Protein AF-A0A7R9YTC7-F1 (afdb_monomer)

Nearest PDB structures (foldseek):
  8sqa-assembly1_A  TM=7.758E-01  e=6.341E-01  Escherichia coli
  9cnx-assembly1_A  TM=7.030E-01  e=4.049E-01  Escherichia coli
  8us2-assembly1_A  TM=6.987E-01  e=5.995E-01  Pseudomonas aeruginosa PAO1
  8us1-assembly1_A  TM=7.067E-01  e=8.878E-01  Pseudomonas aeruginosa PAO1
  4n74-assembly1_A  TM=6.784E-01  e=2.303E+00  Escherichia coli BW2952

Mean predicted aligned error: 13.01 Å

Sequence (110 aa):
STETRPKIDVTINLVERKSGGLGAGGGLAHGGGLGFVGSATYTEKNLFGLNQRLSAQVELGQVDKMFQVIHSDPWLFRDKHRPSRTISLMNNRSSGSLILGPTSEPEPSG

Structure (mmCIF, N/CA/C/O backbone):
data_AF-A0A7R9YTC7-F1
#
_entry.id   AF-A0A7R9YTC7-F1
#
loop_
_atom_site.group_PDB
_atom_site.id
_atom_site.type_symbol
_atom_site.label_atom_id
_atom_site.label_alt_id
_atom_site.label_comp_id
_atom_site.label_asym_id
_atom_site.label_entity_id
_atom_site.label_seq_id
_atom_site.pdbx_PDB_ins_code
_atom_site.Cartn_x
_atom_site.Cartn_y
_atom_site.Cartn_z
_atom_site.occupancy
_atom_site.B_iso_or_equiv
_atom_site.auth_seq_id
_atom_site.auth_comp_id
_atom_site.auth_asym_id
_atom_site.auth_atom_id
_atom_site.pdbx_PDB_model_num
ATOM 1 N N . SER A 1 1 ? -26.002 0.831 54.136 1.00 46.66 1 SER A N 1
ATOM 2 C CA . SER A 1 1 ? -25.904 1.907 53.138 1.00 46.66 1 SER A CA 1
ATOM 3 C C . SER A 1 1 ? -25.463 1.270 51.838 1.00 46.66 1 SER A C 1
ATOM 5 O O . SER A 1 1 ? -24.377 0.707 51.799 1.00 46.66 1 SER A O 1
ATOM 7 N N . THR A 1 2 ? -26.349 1.188 50.851 1.00 58.31 2 THR A N 1
ATOM 8 C CA . THR A 1 2 ? -26.100 0.506 49.575 1.00 58.31 2 THR A CA 1
ATOM 9 C C . THR A 1 2 ? -25.288 1.454 48.699 1.00 58.31 2 THR A C 1
ATOM 11 O O . THR A 1 2 ? -25.796 2.484 48.270 1.00 58.31 2 THR A O 1
ATOM 14 N N . GLU A 1 3 ? -24.002 1.169 48.513 1.00 58.75 3 GLU A N 1
ATOM 15 C CA . GLU A 1 3 ? -23.098 2.014 47.733 1.00 58.75 3 GLU A CA 1
ATOM 16 C C . GLU A 1 3 ? -23.412 1.851 46.238 1.00 58.75 3 GLU A C 1
ATOM 18 O O . GLU A 1 3 ? -22.946 0.929 45.566 1.00 58.75 3 GLU A O 1
ATOM 23 N N . THR A 1 4 ? -24.282 2.717 45.720 1.00 66.25 4 THR A N 1
ATOM 24 C CA . THR A 1 4 ? -24.605 2.778 44.294 1.00 66.25 4 THR A CA 1
ATOM 25 C C . THR A 1 4 ? -23.382 3.304 43.552 1.00 66.25 4 THR A C 1
ATOM 27 O O . THR A 1 4 ? -23.101 4.501 43.563 1.00 66.25 4 THR A O 1
ATOM 30 N N . ARG A 1 5 ? -22.623 2.399 42.926 1.00 75.06 5 ARG A N 1
ATOM 31 C CA . ARG A 1 5 ? -21.460 2.769 42.111 1.00 75.06 5 ARG A CA 1
ATOM 32 C C . ARG A 1 5 ? -21.899 3.722 40.991 1.00 75.06 5 ARG A C 1
ATOM 34 O O . ARG A 1 5 ? -22.879 3.414 40.306 1.00 75.06 5 ARG A O 1
ATOM 41 N N . PRO A 1 6 ? -21.195 4.843 40.766 1.00 78.75 6 PRO A N 1
ATOM 42 C CA . PRO A 1 6 ? -21.528 5.744 39.676 1.00 78.75 6 PRO A CA 1
ATOM 43 C C . PRO A 1 6 ? -21.312 5.026 38.341 1.00 78.75 6 PRO A C 1
ATOM 45 O O . PRO A 1 6 ? -20.232 4.499 38.067 1.00 78.75 6 PRO A O 1
ATOM 48 N N . LYS A 1 7 ? -22.358 4.986 37.514 1.00 81.50 7 LYS A N 1
ATOM 49 C CA . LYS A 1 7 ? -22.273 4.506 36.137 1.00 81.50 7 LYS A CA 1
ATOM 50 C C . LYS A 1 7 ? -21.822 5.673 35.264 1.00 81.50 7 LYS A C 1
ATOM 52 O O . LYS A 1 7 ? -22.452 6.727 35.276 1.00 81.50 7 LYS A O 1
ATOM 57 N N . ILE A 1 8 ? -20.720 5.486 34.551 1.00 85.31 8 ILE A N 1
ATOM 58 C CA . ILE A 1 8 ? -20.130 6.499 33.677 1.00 85.31 8 ILE A CA 1
ATOM 59 C C . ILE A 1 8 ? -20.099 5.912 32.273 1.00 85.31 8 ILE A C 1
ATOM 61 O O . ILE A 1 8 ? -19.463 4.882 32.052 1.00 85.31 8 ILE A O 1
ATOM 65 N N . ASP A 1 9 ? -20.774 6.576 31.340 1.00 85.94 9 ASP A N 1
ATOM 66 C CA . ASP A 1 9 ? -20.725 6.233 29.924 1.00 85.94 9 ASP A CA 1
ATOM 67 C C . ASP A 1 9 ? -19.685 7.129 29.235 1.00 85.94 9 ASP A C 1
ATOM 69 O O . ASP A 1 9 ? -19.749 8.357 29.305 1.00 85.94 9 ASP A O 1
ATOM 73 N N . VAL A 1 10 ? -18.703 6.509 28.577 1.00 86.50 10 VAL A N 1
ATOM 74 C CA . VAL A 1 10 ? -17.657 7.208 27.818 1.00 86.50 10 VAL A CA 1
ATOM 75 C C . VAL A 1 10 ? -17.917 6.988 26.335 1.00 86.50 10 VAL A C 1
ATOM 77 O O . VAL A 1 10 ? -17.829 5.866 25.843 1.00 86.50 10 VAL A O 1
ATOM 80 N N . THR A 1 11 ? -18.225 8.067 25.618 1.00 89.75 11 THR A N 1
ATOM 81 C CA . THR A 1 11 ? -18.397 8.045 24.159 1.00 89.75 11 THR A CA 1
ATOM 82 C C . THR A 1 11 ? -17.198 8.711 23.499 1.00 89.75 11 THR A C 1
ATOM 84 O O . THR A 1 11 ? -16.872 9.852 23.822 1.00 89.75 11 THR A O 1
ATOM 87 N N . ILE A 1 12 ? -16.547 8.011 22.567 1.00 87.19 12 ILE A N 1
ATOM 88 C CA . ILE A 1 12 ? -15.430 8.542 21.780 1.00 87.19 12 ILE A CA 1
ATOM 89 C C . ILE A 1 12 ? -15.865 8.600 20.319 1.00 87.19 12 ILE A C 1
ATOM 91 O O . ILE A 1 12 ? -16.126 7.569 19.705 1.00 87.19 12 ILE A O 1
ATOM 95 N N . ASN A 1 13 ? -15.915 9.806 19.758 1.00 86.62 13 ASN A N 1
ATOM 96 C CA . ASN A 1 13 ? -16.178 10.007 18.337 1.00 86.62 13 ASN A CA 1
ATOM 97 C C . ASN A 1 13 ? -14.847 10.050 17.585 1.00 86.62 13 ASN A C 1
ATOM 99 O O . ASN A 1 13 ? -14.029 10.942 17.811 1.00 86.62 13 ASN A O 1
ATOM 103 N N . LEU A 1 14 ? -14.628 9.078 16.704 1.00 83.38 14 LEU A N 1
ATOM 104 C CA . LEU A 1 14 ? -13.428 8.972 15.880 1.00 83.38 14 LEU A CA 1
ATOM 105 C C . LEU A 1 14 ? -13.786 9.283 14.428 1.00 83.38 14 LEU A C 1
ATOM 107 O O . LEU A 1 14 ? -14.740 8.731 13.886 1.00 83.38 14 LEU A O 1
ATOM 111 N N . VAL A 1 15 ? -12.997 10.150 13.796 1.00 81.44 15 VAL A N 1
ATOM 112 C CA . VAL A 1 15 ? -13.034 10.361 12.347 1.00 81.44 15 VAL A CA 1
ATOM 113 C C . VAL A 1 15 ? -11.786 9.718 11.767 1.00 81.44 15 VAL A C 1
ATOM 115 O O . VAL A 1 15 ? -10.667 10.142 12.061 1.00 81.44 15 VAL A O 1
ATOM 118 N N . GLU A 1 16 ? -11.963 8.680 10.957 1.00 76.81 16 GLU A N 1
ATOM 119 C CA . GLU A 1 16 ? -10.839 7.996 10.328 1.00 76.81 16 GLU A CA 1
ATOM 120 C C . GLU A 1 16 ? -10.266 8.831 9.176 1.00 76.81 16 GLU A C 1
ATOM 122 O O . GLU A 1 16 ? -10.985 9.390 8.344 1.00 76.81 16 GLU A O 1
ATOM 127 N N . ARG A 1 17 ? -8.935 8.917 9.111 1.00 78.62 17 ARG A N 1
ATOM 128 C CA . ARG A 1 17 ? -8.242 9.497 7.956 1.00 78.62 17 ARG A CA 1
ATOM 129 C C . ARG A 1 17 ? -8.290 8.497 6.799 1.00 78.62 17 ARG A C 1
ATOM 131 O O . ARG A 1 17 ? -8.210 7.294 7.029 1.00 78.62 17 ARG A O 1
ATOM 138 N N . LYS A 1 18 ? -8.301 9.000 5.555 1.00 78.81 18 LYS A N 1
ATOM 139 C CA . LYS A 1 18 ? -8.043 8.180 4.358 1.00 78.81 18 LYS A CA 1
ATOM 140 C C . LYS A 1 18 ? -6.818 7.288 4.589 1.00 78.81 18 LYS A C 1
ATOM 142 O O . LYS A 1 18 ? -5.710 7.782 4.809 1.00 78.81 18 LYS A O 1
ATOM 147 N N . SER A 1 19 ? -7.048 5.985 4.573 1.00 81.50 19 SER A N 1
ATOM 148 C CA . SER A 1 19 ? -6.052 4.953 4.844 1.00 81.50 19 SER A CA 1
ATOM 149 C C . SER A 1 19 ? -5.184 4.634 3.627 1.00 81.50 19 SER A C 1
ATOM 151 O O . SER A 1 19 ? -4.057 4.163 3.796 1.00 81.50 19 SER A O 1
ATOM 153 N N . GLY A 1 20 ? -5.686 4.952 2.432 1.00 85.06 20 GLY A N 1
ATOM 154 C CA . GLY A 1 20 ? -5.026 4.769 1.146 1.00 85.06 20 GLY A CA 1
ATOM 155 C C . GLY A 1 20 ? -4.364 6.029 0.596 1.00 85.06 20 GLY A C 1
ATOM 156 O O . GLY A 1 20 ? -4.870 7.142 0.758 1.00 85.06 20 GLY A O 1
ATOM 157 N N . GLY A 1 21 ? -3.243 5.844 -0.097 1.00 89.75 21 GLY A N 1
ATOM 158 C CA . GLY A 1 21 ? -2.514 6.888 -0.806 1.00 89.75 21 GLY A CA 1
ATOM 159 C C . GLY A 1 21 ? -1.870 6.365 -2.086 1.00 89.75 21 GLY A C 1
ATOM 160 O O . GLY A 1 21 ? -1.291 5.279 -2.102 1.00 89.75 21 GLY A O 1
ATOM 161 N N . LEU A 1 22 ? -1.969 7.165 -3.146 1.00 91.88 22 LEU A N 1
ATOM 162 C CA . LEU A 1 22 ? -1.247 6.976 -4.400 1.00 91.88 22 LEU A CA 1
ATOM 163 C C . LEU A 1 22 ? -0.125 8.010 -4.481 1.00 91.88 22 LEU A C 1
ATOM 165 O O . LEU A 1 22 ? -0.333 9.184 -4.177 1.00 91.88 22 LEU A O 1
ATOM 169 N N . GLY A 1 23 ? 1.051 7.561 -4.892 1.00 91.94 23 GLY A N 1
ATOM 170 C CA . GLY A 1 23 ? 2.210 8.384 -5.183 1.00 91.94 23 GLY A CA 1
ATOM 171 C C . GLY A 1 23 ? 2.749 8.045 -6.564 1.00 91.94 23 GLY A C 1
ATOM 172 O O . GLY A 1 23 ? 2.675 6.905 -7.015 1.00 91.94 23 GLY A O 1
ATOM 173 N N . ALA A 1 24 ? 3.307 9.036 -7.238 1.00 93.44 24 ALA A N 1
ATOM 174 C CA . ALA A 1 24 ? 4.069 8.834 -8.456 1.00 93.44 24 ALA A CA 1
ATOM 175 C C . ALA A 1 24 ? 5.292 9.749 -8.421 1.00 93.44 24 ALA A C 1
ATOM 177 O O . ALA A 1 24 ? 5.241 10.834 -7.840 1.00 93.44 24 ALA A O 1
ATOM 178 N N . GLY A 1 25 ? 6.386 9.294 -9.014 1.00 90.06 25 GLY A N 1
ATOM 179 C CA . GLY A 1 25 ? 7.639 10.022 -9.115 1.00 90.06 25 GLY A CA 1
ATOM 180 C C . GLY A 1 25 ? 8.273 9.792 -10.476 1.00 90.06 25 GLY A C 1
ATOM 181 O O . GLY A 1 25 ? 7.951 8.839 -11.179 1.00 90.06 25 GLY A O 1
ATOM 182 N N . GLY A 1 26 ? 9.172 10.679 -10.870 1.00 90.31 26 GLY A N 1
ATOM 183 C CA . GLY A 1 26 ? 9.937 10.511 -12.094 1.00 90.31 26 GLY A CA 1
ATOM 184 C C . GLY A 1 26 ? 11.212 11.333 -12.052 1.00 90.31 26 GLY A C 1
ATOM 185 O O . GLY A 1 26 ? 11.271 12.355 -11.368 1.00 90.31 26 GLY A O 1
ATOM 186 N N . GLY A 1 27 ? 12.235 10.872 -12.758 1.00 86.50 27 GLY A N 1
ATOM 187 C CA . GLY A 1 27 ? 13.549 11.497 -12.778 1.00 86.50 27 GLY A CA 1
ATOM 188 C C . GLY A 1 27 ? 14.404 11.033 -13.949 1.00 86.50 27 GLY A C 1
ATOM 189 O O . GLY A 1 27 ? 13.986 10.221 -14.774 1.00 86.50 27 GLY A O 1
ATOM 190 N N . LEU A 1 28 ? 15.614 11.577 -14.011 1.00 81.62 28 LEU A N 1
ATOM 191 C CA . LEU A 1 28 ? 16.644 11.175 -14.961 1.00 81.62 28 LEU A CA 1
ATOM 192 C C . LEU A 1 28 ? 17.610 10.215 -14.262 1.00 81.62 28 LEU A C 1
ATOM 194 O O . LEU A 1 28 ? 17.995 10.451 -13.117 1.00 81.62 28 LEU A O 1
ATOM 198 N N . ALA A 1 29 ? 18.011 9.154 -14.951 1.00 75.00 29 ALA A N 1
ATOM 199 C CA . ALA A 1 29 ? 18.991 8.184 -14.487 1.00 75.00 29 ALA A CA 1
ATOM 200 C C . ALA A 1 29 ? 20.166 8.094 -15.467 1.00 75.00 29 ALA A C 1
ATOM 202 O O . ALA A 1 29 ? 19.992 8.190 -16.681 1.00 75.00 29 ALA A O 1
ATOM 203 N N . HIS A 1 30 ? 21.365 7.885 -14.922 1.00 64.50 30 HIS A N 1
ATOM 204 C CA . HIS A 1 30 ? 22.603 7.670 -15.672 1.00 64.50 30 HIS A CA 1
ATOM 205 C C . HIS A 1 30 ? 23.150 6.271 -15.366 1.00 64.50 30 HIS A C 1
ATOM 207 O O . HIS A 1 30 ? 24.027 6.101 -14.525 1.00 64.50 30 HIS A O 1
ATOM 213 N N . GLY A 1 31 ? 22.608 5.257 -16.041 1.00 57.62 31 GLY A N 1
ATOM 214 C CA . GLY A 1 31 ? 23.074 3.870 -15.973 1.00 57.62 31 GLY A CA 1
ATOM 215 C C . GLY A 1 31 ? 23.330 3.345 -17.381 1.00 57.62 31 GLY A C 1
ATOM 216 O O . GLY A 1 31 ? 22.457 2.720 -17.969 1.00 57.62 31 GLY A O 1
ATOM 217 N N . GLY A 1 32 ? 24.487 3.674 -17.964 1.00 58.31 32 GLY A N 1
ATOM 218 C CA . GLY A 1 32 ? 24.844 3.301 -19.345 1.00 58.31 32 GLY A CA 1
ATOM 219 C C . GLY A 1 32 ? 24.363 4.260 -20.452 1.00 58.31 32 GLY A C 1
ATOM 220 O O . GLY A 1 32 ? 24.650 4.022 -21.619 1.00 58.31 32 GLY A O 1
ATOM 221 N N . GLY A 1 33 ? 23.674 5.352 -20.100 1.00 62.62 33 GLY A N 1
ATOM 222 C CA . GLY A 1 33 ? 23.211 6.428 -20.992 1.00 62.62 33 GLY A CA 1
ATOM 223 C C . GLY A 1 33 ? 22.284 7.408 -20.254 1.00 62.62 33 GLY A C 1
ATOM 224 O O . GLY A 1 33 ? 21.932 7.150 -19.102 1.00 62.62 33 GLY A O 1
ATOM 225 N N . LEU A 1 34 ? 21.893 8.522 -20.894 1.00 70.94 34 LEU A N 1
ATOM 226 C CA . LEU A 1 34 ? 20.809 9.402 -20.420 1.00 70.94 34 LEU A CA 1
ATOM 227 C C . LEU A 1 34 ? 19.484 8.642 -20.519 1.00 70.94 34 LEU A C 1
ATOM 229 O O . LEU A 1 34 ? 19.035 8.352 -21.627 1.00 70.94 34 LEU A O 1
ATOM 233 N N . GLY A 1 35 ? 18.8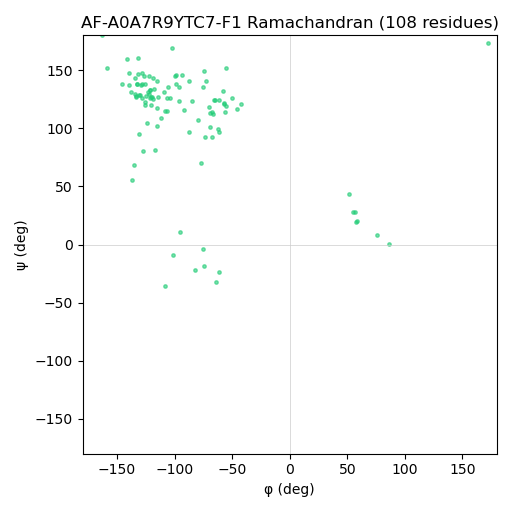69 8.321 -19.383 1.00 72.94 35 GLY A N 1
ATOM 234 C CA . GLY A 1 35 ? 17.583 7.635 -19.350 1.00 72.94 35 GLY A CA 1
ATOM 235 C C . GLY A 1 35 ? 16.579 8.284 -18.412 1.00 72.94 35 GLY A C 1
ATOM 236 O O . GLY A 1 35 ? 16.935 9.047 -17.518 1.00 72.94 35 GLY A O 1
ATOM 237 N N . PHE A 1 36 ? 15.305 7.972 -18.621 1.00 82.50 36 PHE A N 1
ATOM 238 C CA . PHE A 1 36 ? 14.218 8.377 -17.733 1.00 82.50 36 PHE A CA 1
ATOM 239 C C . PHE A 1 36 ? 13.840 7.219 -16.806 1.00 82.50 36 PHE A C 1
ATOM 241 O O . PHE A 1 36 ? 13.861 6.054 -17.211 1.00 82.50 36 PHE A O 1
ATOM 248 N N . VAL A 1 37 ? 13.474 7.555 -15.573 1.00 87.44 37 VAL A N 1
ATOM 249 C CA . VAL A 1 37 ? 12.878 6.651 -14.589 1.00 87.44 37 VAL A CA 1
ATOM 250 C C . VAL A 1 37 ? 11.529 7.218 -14.185 1.00 87.44 37 VAL A C 1
ATOM 252 O O . VAL A 1 37 ? 11.412 8.402 -13.882 1.00 87.44 37 VAL A O 1
ATOM 255 N N . GLY A 1 38 ? 10.512 6.368 -14.173 1.00 91.00 38 GLY A N 1
ATOM 256 C CA . GLY A 1 38 ? 9.212 6.642 -13.582 1.00 91.00 38 GLY A CA 1
ATOM 257 C C . GLY A 1 38 ? 8.933 5.651 -12.462 1.00 91.00 38 GLY A C 1
ATOM 258 O O . GLY A 1 38 ? 9.273 4.477 -12.566 1.00 91.00 38 GLY A O 1
ATOM 259 N N . SER A 1 39 ? 8.287 6.102 -11.398 1.00 92.31 39 SER A N 1
ATOM 260 C CA . SER A 1 39 ? 7.839 5.254 -10.304 1.00 92.31 39 SER A CA 1
ATOM 261 C C . SER A 1 39 ? 6.391 5.553 -9.949 1.00 92.31 39 SER A C 1
ATOM 263 O O . SER A 1 39 ? 5.915 6.684 -10.039 1.00 92.31 39 SER A O 1
ATOM 265 N N . ALA A 1 40 ? 5.674 4.517 -9.538 1.00 93.50 40 ALA A N 1
ATOM 266 C CA . ALA A 1 40 ? 4.347 4.634 -8.966 1.00 93.50 40 ALA A CA 1
ATOM 267 C C . ALA A 1 40 ? 4.278 3.784 -7.701 1.00 93.50 40 ALA A C 1
ATOM 269 O O . ALA A 1 40 ? 4.794 2.668 -7.640 1.00 93.50 40 ALA A O 1
ATOM 270 N N . THR A 1 41 ? 3.651 4.334 -6.672 1.00 94.00 41 THR A N 1
ATOM 271 C CA . THR A 1 41 ? 3.462 3.697 -5.376 1.00 94.00 41 THR A CA 1
ATOM 272 C C . THR A 1 41 ? 2.001 3.769 -4.978 1.00 94.00 41 THR A C 1
ATOM 274 O O . THR A 1 41 ? 1.336 4.792 -5.112 1.00 94.00 41 THR A O 1
ATOM 277 N N . TYR A 1 42 ? 1.497 2.668 -4.451 1.00 93.31 42 TYR A N 1
ATOM 278 C CA . TYR A 1 42 ? 0.214 2.605 -3.782 1.00 93.31 42 TYR A CA 1
ATOM 279 C C . TYR A 1 42 ? 0.434 2.073 -2.374 1.00 93.31 42 TYR A C 1
ATOM 281 O O . TYR A 1 42 ? 1.137 1.085 -2.174 1.00 93.31 42 TYR A O 1
ATOM 289 N N . THR A 1 43 ? -0.133 2.738 -1.375 1.00 93.19 43 THR A N 1
ATOM 290 C CA . THR A 1 43 ? -0.057 2.306 0.020 1.00 93.19 43 THR A CA 1
ATOM 291 C C . THR A 1 43 ? -1.425 2.397 0.664 1.00 93.19 43 THR A C 1
ATOM 293 O O . THR A 1 43 ? -2.044 3.452 0.655 1.00 93.19 43 THR A O 1
ATOM 296 N N . GLU A 1 44 ? -1.841 1.317 1.305 1.00 90.62 44 GLU A N 1
ATOM 297 C CA . GLU A 1 44 ? -3.046 1.204 2.113 1.00 90.62 44 GLU A CA 1
ATOM 298 C C . GLU A 1 44 ? -2.633 0.854 3.547 1.00 90.62 44 GLU A C 1
ATOM 300 O O . GLU A 1 44 ? -1.891 -0.101 3.760 1.00 90.62 44 GLU A O 1
ATOM 305 N N . LYS A 1 45 ? -3.053 1.639 4.542 1.00 87.19 45 LYS A N 1
ATOM 306 C CA . LYS A 1 45 ? -2.688 1.449 5.962 1.00 87.19 45 LYS A CA 1
ATOM 307 C C . LYS A 1 45 ? -3.785 0.787 6.798 1.00 87.19 45 LYS A C 1
ATOM 309 O O . LYS A 1 45 ? -3.534 0.459 7.950 1.00 87.19 45 LYS A O 1
ATOM 314 N N . ASN A 1 46 ? -4.981 0.628 6.238 1.00 84.75 46 ASN A N 1
ATOM 315 C CA . ASN A 1 46 ? -6.114 -0.009 6.900 1.00 84.75 46 ASN A CA 1
ATOM 316 C C . ASN A 1 46 ? -6.836 -0.949 5.930 1.00 84.75 46 ASN A C 1
ATOM 318 O O . ASN A 1 46 ? -8.030 -0.807 5.668 1.00 84.75 46 ASN A O 1
ATOM 322 N N . LEU A 1 47 ? -6.090 -1.890 5.349 1.00 80.56 47 LEU A N 1
ATOM 323 C CA . LEU A 1 47 ? -6.643 -2.835 4.389 1.00 80.56 47 LEU A CA 1
ATOM 324 C C . LEU A 1 47 ? -7.808 -3.599 5.048 1.00 80.56 47 LEU A C 1
ATOM 326 O O . LEU A 1 47 ? -7.640 -4.216 6.101 1.00 80.56 47 LEU A O 1
ATOM 330 N N . PHE A 1 48 ? -8.998 -3.488 4.454 1.00 79.62 48 PHE A N 1
ATOM 331 C CA . PHE A 1 48 ? -10.259 -4.064 4.947 1.00 79.62 48 PHE A CA 1
ATOM 332 C C . PHE A 1 48 ? -10.697 -3.637 6.363 1.00 79.62 48 PHE A C 1
ATOM 334 O O . PHE A 1 48 ? -11.497 -4.335 6.983 1.00 79.62 48 PHE A O 1
ATOM 341 N N . GLY A 1 49 ? -10.192 -2.524 6.905 1.00 78.88 49 GLY A N 1
ATOM 342 C CA . GLY A 1 49 ? -10.514 -2.121 8.283 1.00 78.88 49 G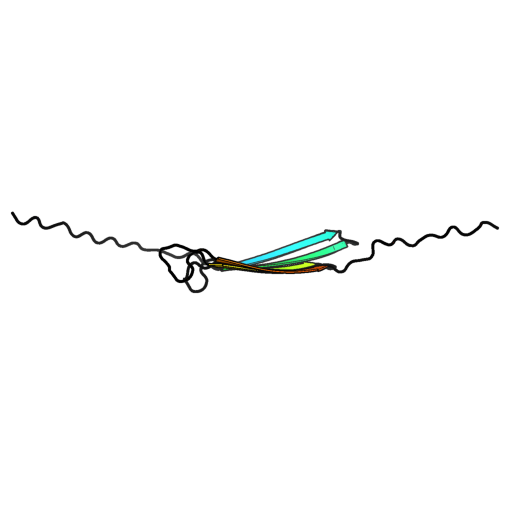LY A CA 1
ATOM 343 C C . GLY A 1 49 ? -9.776 -2.931 9.359 1.00 78.88 49 GLY A C 1
ATOM 344 O O . GLY A 1 49 ? -10.086 -2.817 10.542 1.00 78.88 49 GLY A O 1
ATOM 345 N N . LEU A 1 50 ? -8.814 -3.774 8.961 1.00 80.69 50 LEU A N 1
ATOM 346 C CA . LEU A 1 50 ? -8.106 -4.701 9.849 1.00 80.69 50 LEU A CA 1
ATOM 347 C C . LEU A 1 50 ? -6.771 -4.150 10.369 1.00 80.69 50 LEU A C 1
ATOM 349 O O . LEU A 1 50 ? -5.984 -4.903 10.939 1.00 80.69 50 LEU A O 1
ATOM 353 N N . ASN A 1 51 ? -6.486 -2.858 10.167 1.00 82.56 51 ASN A N 1
ATOM 354 C CA . ASN A 1 51 ? -5.194 -2.236 10.484 1.00 82.56 51 ASN A CA 1
ATOM 355 C C . ASN A 1 51 ? -4.004 -2.958 9.813 1.00 82.56 51 ASN A C 1
ATOM 357 O O . ASN A 1 51 ? -2.884 -2.979 10.321 1.00 82.56 51 ASN A O 1
ATOM 361 N N . GLN A 1 52 ? -4.264 -3.592 8.669 1.00 85.31 52 GLN A N 1
ATOM 362 C CA . GLN A 1 52 ? -3.249 -4.225 7.841 1.00 85.31 52 GLN A CA 1
ATOM 363 C C . GLN A 1 52 ? -2.674 -3.198 6.868 1.00 85.31 52 GLN A C 1
ATOM 365 O O . GLN A 1 52 ? -3.402 -2.380 6.296 1.00 85.31 52 GLN A O 1
ATOM 370 N N . ARG A 1 53 ? -1.362 -3.266 6.644 1.00 90.06 53 ARG A N 1
ATOM 371 C CA . ARG A 1 53 ? -0.665 -2.398 5.700 1.00 90.06 53 ARG A CA 1
ATOM 372 C C . ARG A 1 53 ? -0.341 -3.156 4.420 1.00 90.06 53 ARG A C 1
ATOM 374 O O . ARG A 1 53 ? 0.333 -4.178 4.459 1.00 90.06 53 ARG A O 1
ATOM 381 N N . LEU A 1 54 ? -0.753 -2.617 3.282 1.00 91.19 54 LEU A N 1
ATOM 382 C CA . LEU A 1 54 ? -0.366 -3.079 1.954 1.00 91.19 54 LEU A CA 1
ATOM 383 C C . LEU A 1 54 ? 0.377 -1.956 1.236 1.00 91.19 54 LEU A C 1
ATOM 385 O O . LEU A 1 54 ? 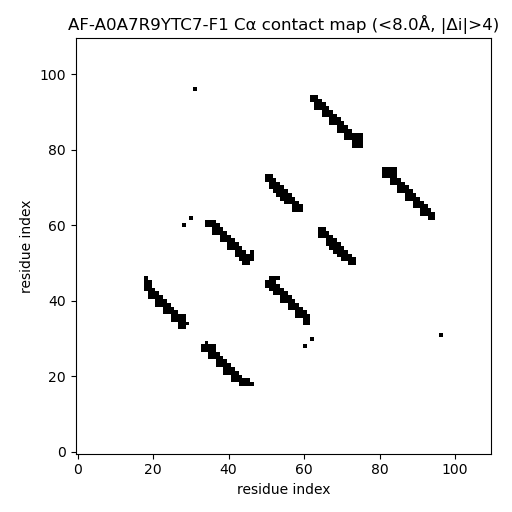-0.060 -0.812 1.245 1.00 91.19 54 LEU A O 1
ATOM 389 N N . SER A 1 55 ? 1.503 -2.273 0.616 1.00 93.19 55 SER A N 1
ATOM 390 C CA . SER A 1 55 ? 2.273 -1.347 -0.203 1.00 93.19 55 SER A CA 1
ATOM 391 C C . SER A 1 55 ? 2.642 -2.038 -1.503 1.00 93.19 55 SER A C 1
ATOM 393 O O . SER A 1 55 ? 3.219 -3.118 -1.474 1.00 93.19 55 SER A O 1
ATOM 395 N N . ALA A 1 56 ? 2.334 -1.417 -2.631 1.00 93.44 56 ALA A N 1
ATOM 396 C CA . ALA A 1 56 ? 2.759 -1.852 -3.950 1.00 93.44 56 ALA A CA 1
ATOM 397 C C . ALA A 1 56 ? 3.563 -0.727 -4.597 1.00 93.44 56 ALA A C 1
ATOM 399 O O . ALA A 1 56 ? 3.157 0.433 -4.562 1.00 93.44 56 ALA A O 1
ATOM 400 N N . GLN A 1 57 ? 4.706 -1.062 -5.172 1.00 92.94 57 GLN A N 1
ATOM 401 C CA . GLN A 1 57 ? 5.580 -0.131 -5.862 1.00 92.94 57 GLN A CA 1
ATOM 402 C C . GLN A 1 57 ? 5.993 -0.731 -7.196 1.00 92.94 57 GLN A C 1
ATOM 404 O O . GLN A 1 57 ? 6.318 -1.915 -7.289 1.00 92.94 57 GLN A O 1
ATOM 409 N N . VAL A 1 58 ? 5.996 0.106 -8.220 1.00 91.31 58 VAL A N 1
ATOM 410 C CA . VAL A 1 58 ? 6.579 -0.203 -9.516 1.00 91.31 58 VAL A CA 1
ATOM 411 C C . VAL A 1 58 ? 7.526 0.922 -9.894 1.00 91.31 58 VAL A C 1
ATOM 413 O O . VAL A 1 58 ? 7.225 2.098 -9.688 1.00 91.31 58 VAL A O 1
ATOM 416 N N . GLU A 1 59 ? 8.673 0.551 -10.437 1.00 90.38 59 GLU A N 1
ATOM 417 C CA . GLU A 1 59 ? 9.658 1.465 -10.988 1.00 90.38 59 GLU A CA 1
ATOM 418 C C . GLU A 1 59 ? 10.036 0.986 -12.387 1.00 90.38 59 GLU A C 1
ATOM 420 O O . GLU A 1 59 ? 10.324 -0.191 -12.618 1.00 90.38 59 GLU A O 1
ATOM 425 N N . LEU A 1 60 ? 9.970 1.903 -13.340 1.00 88.12 60 LEU A N 1
ATOM 426 C CA . LEU A 1 60 ? 10.225 1.676 -14.749 1.00 88.12 60 LEU A CA 1
ATOM 427 C C . LEU A 1 60 ? 11.322 2.643 -15.183 1.00 88.12 60 LEU A C 1
ATOM 429 O O . LEU A 1 60 ? 11.077 3.836 -15.353 1.00 88.12 60 LEU A O 1
ATOM 433 N N . GLY A 1 61 ? 12.525 2.118 -15.361 1.00 83.31 61 GLY A N 1
ATOM 434 C CA . GLY A 1 61 ? 13.638 2.777 -16.023 1.00 83.31 61 GLY A CA 1
ATOM 435 C C . GLY A 1 61 ? 13.832 2.261 -17.448 1.00 83.31 61 GLY A C 1
ATOM 436 O O . GLY A 1 61 ? 13.252 1.257 -17.871 1.00 83.31 61 GLY A O 1
ATOM 437 N N . GLN A 1 62 ? 14.675 2.957 -18.207 1.00 76.56 62 GLN A N 1
ATOM 438 C CA . GLN A 1 62 ? 15.024 2.567 -19.577 1.00 76.56 62 GLN A CA 1
ATOM 439 C C . GLN A 1 62 ? 15.760 1.216 -19.645 1.00 76.56 62 GLN A C 1
ATOM 441 O O . GLN A 1 62 ? 15.586 0.466 -20.603 1.00 76.56 62 GLN A O 1
ATOM 446 N N . VAL A 1 63 ? 16.554 0.902 -18.620 1.00 73.75 63 VAL A N 1
ATOM 447 C CA . VAL A 1 63 ? 17.362 -0.328 -18.525 1.00 73.75 63 VAL A CA 1
ATOM 448 C C . VAL A 1 63 ? 16.793 -1.293 -17.483 1.00 73.75 63 VAL A C 1
ATOM 450 O O . VAL A 1 63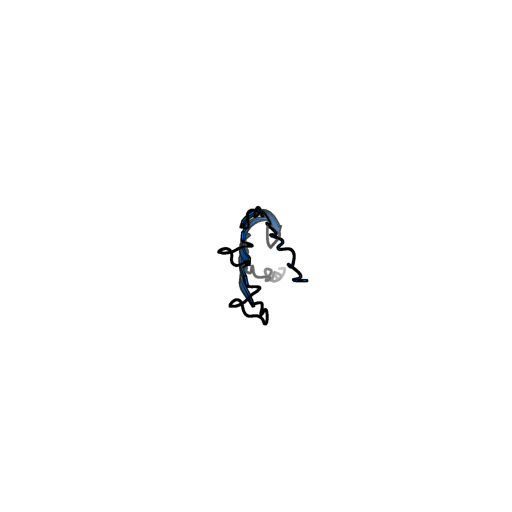 ? 16.796 -2.512 -17.697 1.00 73.75 63 VAL A O 1
ATOM 453 N N . ASP A 1 64 ? 16.251 -0.732 -16.402 1.00 79.00 64 ASP A N 1
ATOM 454 C CA . ASP A 1 64 ? 15.856 -1.459 -15.203 1.00 79.00 64 ASP A CA 1
ATOM 455 C C . ASP A 1 64 ? 14.350 -1.388 -14.984 1.00 79.00 64 ASP A C 1
ATOM 457 O O . ASP A 1 64 ? 13.714 -0.355 -15.189 1.00 79.00 64 ASP A O 1
ATOM 461 N N . LYS A 1 65 ? 13.758 -2.497 -14.553 1.00 86.69 65 LYS A N 1
ATOM 462 C CA . LYS A 1 65 ? 12.354 -2.559 -14.144 1.00 86.69 65 LYS A CA 1
ATOM 463 C C . LYS A 1 65 ? 12.270 -3.246 -12.797 1.00 86.69 65 LYS A C 1
ATOM 465 O O . LYS A 1 65 ? 12.784 -4.354 -12.642 1.00 86.69 65 LYS A O 1
ATOM 470 N N . MET A 1 66 ? 11.586 -2.619 -11.850 1.00 89.50 66 MET A N 1
ATOM 471 C CA . MET A 1 66 ? 11.388 -3.154 -10.512 1.00 89.50 66 MET A CA 1
ATOM 472 C C . MET A 1 66 ? 9.905 -3.193 -10.167 1.00 89.50 66 MET A C 1
ATOM 474 O O . MET A 1 66 ? 9.163 -2.245 -10.422 1.00 89.50 66 MET A O 1
ATOM 478 N N . PHE A 1 67 ? 9.479 -4.280 -9.533 1.00 92.38 67 PHE A N 1
ATOM 479 C CA . PHE A 1 67 ? 8.227 -4.296 -8.794 1.00 92.38 67 PHE A CA 1
ATOM 480 C C . PHE A 1 67 ? 8.462 -4.791 -7.373 1.00 92.38 67 PHE A C 1
ATOM 482 O O . PHE A 1 67 ? 9.272 -5.690 -7.133 1.00 92.38 67 PHE A O 1
ATOM 489 N N . GLN A 1 68 ? 7.711 -4.228 -6.435 1.00 93.38 68 GLN A N 1
ATOM 490 C CA . GLN A 1 68 ? 7.694 -4.665 -5.053 1.00 93.38 68 GLN A CA 1
ATOM 491 C C . GLN A 1 68 ? 6.274 -4.643 -4.498 1.00 93.38 68 GLN A C 1
ATOM 493 O O . GLN A 1 68 ? 5.528 -3.685 -4.680 1.00 93.38 68 GLN A O 1
ATOM 498 N N . VAL A 1 69 ? 5.924 -5.684 -3.752 1.00 94.25 69 VAL A N 1
ATOM 499 C CA . VAL A 1 69 ? 4.703 -5.738 -2.954 1.00 94.25 69 VAL A CA 1
ATOM 500 C C . VAL A 1 69 ? 5.066 -6.132 -1.530 1.00 94.25 69 VAL A C 1
ATOM 502 O O . VAL A 1 69 ? 5.716 -7.150 -1.304 1.00 94.25 69 VAL A O 1
ATOM 505 N N . ILE A 1 70 ? 4.637 -5.326 -0.566 1.00 93.25 70 ILE A N 1
ATOM 506 C CA . ILE A 1 70 ? 4.820 -5.559 0.864 1.00 93.25 70 ILE A CA 1
ATOM 507 C C . ILE A 1 70 ? 3.447 -5.610 1.517 1.00 93.25 70 ILE A C 1
ATOM 509 O O . ILE A 1 70 ? 2.665 -4.667 1.412 1.00 93.25 70 ILE A O 1
ATOM 513 N N . HIS A 1 71 ? 3.175 -6.681 2.245 1.00 90.81 71 HIS A N 1
ATOM 514 C CA . HIS A 1 71 ? 1.996 -6.810 3.086 1.00 90.81 71 HIS A CA 1
ATOM 515 C C . HIS A 1 71 ? 2.427 -7.042 4.533 1.00 90.81 71 HIS A C 1
ATOM 517 O O . HIS A 1 71 ? 3.214 -7.945 4.804 1.00 90.81 71 HIS A O 1
ATOM 523 N N . SER A 1 72 ? 1.918 -6.237 5.460 1.00 89.06 72 SER A N 1
ATOM 524 C CA . SER A 1 72 ? 2.204 -6.329 6.888 1.00 89.06 72 SER A CA 1
ATOM 525 C C . SER A 1 72 ? 0.901 -6.427 7.675 1.00 89.06 72 SER A C 1
ATOM 527 O O . SER A 1 72 ? 0.029 -5.562 7.573 1.00 89.06 72 SER A O 1
ATOM 529 N N . ASP A 1 73 ? 0.786 -7.493 8.455 1.00 85.12 73 ASP A N 1
ATOM 530 C CA . ASP A 1 73 ? -0.302 -7.757 9.383 1.00 85.12 73 ASP A CA 1
ATOM 531 C C . ASP A 1 73 ? 0.240 -7.674 10.820 1.00 85.12 73 ASP A C 1
ATOM 533 O O . ASP A 1 73 ? 1.016 -8.542 11.227 1.00 85.12 73 ASP A O 1
ATOM 537 N N . PRO A 1 74 ? -0.109 -6.633 11.593 1.00 73.12 74 PRO A N 1
ATOM 538 C CA . PRO A 1 74 ? 0.366 -6.481 12.965 1.00 73.12 74 PRO A CA 1
ATOM 539 C C . PRO A 1 74 ? -0.312 -7.422 13.974 1.00 73.12 74 PRO A C 1
ATOM 541 O O . PRO A 1 74 ? 0.240 -7.610 15.057 1.00 73.12 74 PRO A O 1
ATOM 544 N N . TRP A 1 75 ? -1.475 -8.006 13.652 1.00 73.06 75 TRP A N 1
ATOM 545 C CA . TRP A 1 75 ? -2.265 -8.832 14.578 1.00 73.06 75 TRP A CA 1
ATOM 546 C C . TRP A 1 75 ? -2.758 -10.097 13.883 1.00 73.06 75 TRP A C 1
ATOM 548 O O . TRP A 1 75 ? -3.959 -10.284 13.656 1.00 73.06 75 TRP A O 1
ATOM 558 N N . LEU A 1 76 ? -1.823 -10.987 13.565 1.00 66.06 76 LEU A N 1
ATOM 559 C CA . LEU A 1 76 ? -2.130 -12.214 12.853 1.00 66.06 76 LEU A CA 1
ATOM 560 C C . LEU A 1 76 ? -3.216 -13.005 13.617 1.00 66.06 76 LEU A C 1
ATOM 562 O O . LEU A 1 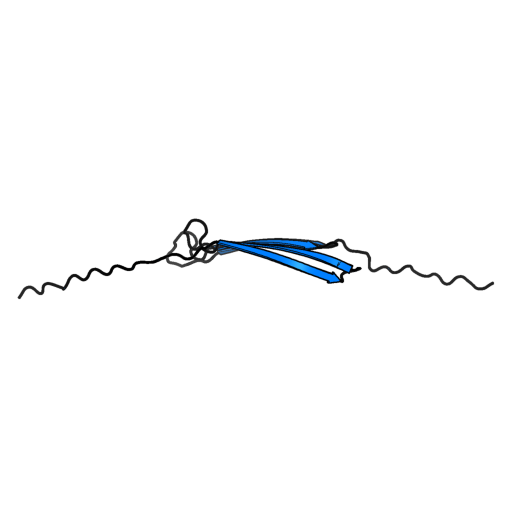76 ? -3.059 -13.348 14.790 1.00 66.06 76 LEU A O 1
ATOM 566 N N . PHE A 1 77 ? -4.355 -13.229 12.955 1.00 64.75 77 PHE A N 1
ATOM 567 C CA . PHE A 1 77 ? -5.541 -13.921 13.488 1.00 64.75 77 PHE A CA 1
ATOM 568 C C . PHE A 1 77 ? -6.189 -13.319 14.751 1.00 64.75 77 PHE A C 1
ATOM 570 O O . PHE A 1 77 ? -6.947 -14.014 15.426 1.00 64.75 77 PHE A O 1
ATOM 577 N N . ARG A 1 78 ? -5.959 -12.034 15.071 1.00 62.34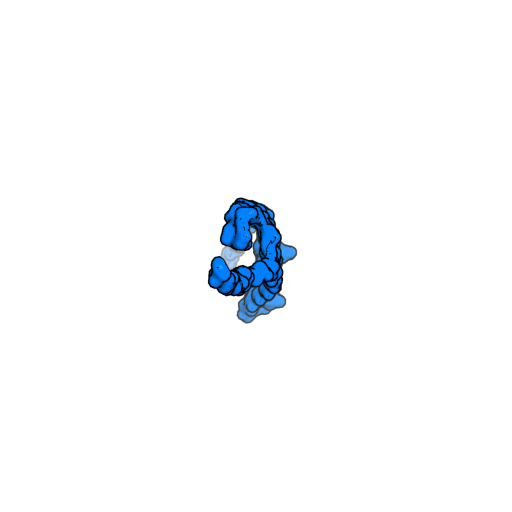 78 ARG A N 1
ATOM 578 C CA . ARG A 1 78 ? -6.489 -11.384 16.295 1.00 62.34 78 ARG A CA 1
ATOM 579 C C . ARG A 1 78 ? -6.066 -12.113 17.587 1.00 62.34 78 ARG A C 1
ATOM 581 O O . ARG A 1 78 ? -6.774 -12.046 18.592 1.00 62.34 78 ARG A O 1
ATOM 588 N N . ASP A 1 79 ? -4.922 -12.799 17.566 1.00 66.56 79 ASP A N 1
ATOM 589 C CA . ASP A 1 79 ? -4.380 -13.526 18.717 1.00 66.56 79 ASP A CA 1
ATOM 590 C C . ASP A 1 79 ? -3.815 -12.557 19.778 1.00 66.56 79 ASP A C 1
ATOM 592 O O . ASP A 1 79 ? -3.169 -11.547 19.481 1.00 66.56 79 ASP A O 1
ATOM 596 N N . LYS A 1 80 ? -4.042 -12.892 21.050 1.00 62.06 80 LYS A N 1
ATOM 597 C CA . LYS A 1 80 ? -3.586 -12.166 22.241 1.00 62.06 80 LYS A CA 1
ATOM 598 C C . LYS A 1 80 ? -2.061 -12.091 22.339 1.00 62.06 80 LYS A C 1
ATOM 600 O O . LYS A 1 80 ? -1.551 -11.164 22.965 1.00 62.06 80 LYS A O 1
ATOM 605 N N . HIS A 1 81 ? -1.352 -13.023 21.703 1.00 72.88 81 HIS A N 1
ATOM 606 C CA . HIS A 1 81 ? 0.112 -13.044 21.635 1.00 72.88 81 HIS A CA 1
ATOM 607 C C . HIS A 1 81 ? 0.691 -12.009 20.662 1.00 72.88 81 HIS A C 1
ATOM 609 O O . HIS A 1 81 ? 1.908 -11.854 20.598 1.00 72.88 81 HIS A O 1
ATOM 615 N N . ARG A 1 82 ? -0.168 -11.272 19.938 1.00 66.25 82 ARG A N 1
ATOM 616 C CA . ARG A 1 82 ? 0.216 -10.184 19.026 1.00 66.25 82 ARG A CA 1
ATOM 617 C C . ARG A 1 82 ? 1.300 -10.580 18.003 1.00 66.25 82 ARG A C 1
ATOM 619 O O . ARG A 1 82 ? 2.237 -9.803 17.808 1.00 66.25 82 ARG A O 1
ATOM 626 N N . PRO A 1 83 ? 1.233 -11.766 17.363 1.00 76.44 83 PRO A N 1
ATOM 627 C CA . PRO A 1 83 ? 2.197 -12.091 16.325 1.00 76.44 83 PRO A CA 1
ATOM 628 C C . PRO A 1 83 ? 2.009 -11.142 15.138 1.00 76.44 83 PRO A C 1
ATOM 630 O O . PRO A 1 83 ? 0.914 -11.038 14.582 1.00 76.44 83 PRO A O 1
ATOM 633 N N . SER A 1 84 ? 3.082 -10.457 14.749 1.00 81.12 84 SER A N 1
ATOM 634 C CA . SER A 1 84 ? 3.121 -9.672 13.520 1.00 81.12 84 SER A CA 1
ATOM 635 C C . SER A 1 84 ? 3.689 -10.514 12.379 1.00 81.12 84 SER A C 1
ATOM 637 O O . SER A 1 84 ? 4.553 -11.372 12.575 1.00 81.12 84 SER A O 1
ATOM 639 N N . ARG A 1 85 ? 3.197 -10.287 11.163 1.00 83.19 85 ARG A N 1
ATOM 640 C CA . ARG A 1 85 ? 3.661 -10.963 9.951 1.00 83.19 85 ARG A CA 1
ATOM 641 C C . ARG A 1 85 ? 3.884 -9.944 8.854 1.00 83.19 85 ARG A C 1
ATOM 643 O O . ARG A 1 85 ? 2.971 -9.207 8.507 1.00 83.19 85 ARG A O 1
ATOM 650 N N . THR A 1 86 ? 5.064 -9.958 8.249 1.00 89.62 86 THR A N 1
ATOM 651 C CA . THR A 1 86 ? 5.340 -9.164 7.048 1.00 89.62 86 THR A CA 1
ATOM 652 C C . THR A 1 86 ? 5.791 -10.080 5.920 1.00 89.62 86 THR A C 1
ATOM 654 O O . THR A 1 86 ? 6.677 -10.907 6.106 1.00 89.62 86 THR A O 1
ATOM 657 N N . ILE A 1 87 ? 5.162 -9.935 4.758 1.00 90.50 87 ILE A N 1
ATOM 658 C CA . ILE A 1 87 ? 5.484 -10.637 3.517 1.00 90.50 87 ILE A CA 1
ATOM 659 C C . ILE A 1 87 ? 5.971 -9.582 2.527 1.00 90.50 87 ILE A C 1
ATOM 661 O O . ILE A 1 87 ? 5.281 -8.589 2.300 1.00 90.50 87 ILE A O 1
ATOM 665 N N . SER A 1 88 ? 7.150 -9.792 1.944 1.00 92.81 88 SER A N 1
ATOM 666 C CA . SER A 1 88 ? 7.719 -8.918 0.916 1.00 92.81 88 SER A CA 1
ATOM 667 C C . SER A 1 88 ? 8.057 -9.739 -0.317 1.00 92.81 88 SER A C 1
ATOM 669 O O . SER A 1 88 ? 8.764 -10.740 -0.228 1.00 92.81 88 SER A O 1
ATOM 671 N N . LEU A 1 89 ? 7.563 -9.293 -1.463 1.00 93.06 89 LEU A N 1
ATOM 672 C CA . LEU A 1 89 ? 7.857 -9.843 -2.777 1.00 93.06 89 LEU A CA 1
ATOM 673 C C . LEU A 1 89 ? 8.499 -8.740 -3.604 1.00 93.06 89 LEU A C 1
ATOM 675 O O . LEU A 1 89 ? 7.953 -7.644 -3.703 1.00 93.06 89 LEU A O 1
ATOM 679 N N . MET A 1 90 ? 9.662 -9.023 -4.175 1.00 92.00 90 MET A N 1
ATOM 680 C CA . MET A 1 90 ? 10.435 -8.077 -4.972 1.00 92.00 90 MET A CA 1
ATOM 681 C C . MET A 1 90 ? 10.905 -8.771 -6.245 1.00 92.00 90 MET A C 1
ATOM 683 O O . MET A 1 90 ? 11.294 -9.938 -6.216 1.00 92.00 90 MET A O 1
ATOM 687 N N . ASN A 1 91 ? 10.920 -8.040 -7.348 1.00 90.19 91 ASN A N 1
ATOM 688 C CA . ASN A 1 91 ? 11.568 -8.455 -8.580 1.00 90.19 91 ASN A CA 1
ATOM 689 C C . ASN A 1 91 ? 12.302 -7.257 -9.163 1.00 90.19 91 ASN A C 1
ATOM 691 O O . ASN A 1 91 ? 11.729 -6.174 -9.278 1.00 90.19 91 ASN A O 1
ATOM 695 N N . ASN A 1 92 ? 13.558 -7.475 -9.526 1.00 87.00 92 ASN A N 1
ATOM 696 C CA . ASN A 1 92 ? 14.373 -6.500 -10.220 1.00 87.00 92 ASN A CA 1
ATOM 697 C C . ASN A 1 92 ? 14.909 -7.158 -11.488 1.00 87.00 92 ASN A C 1
ATOM 699 O O . ASN A 1 92 ? 15.592 -8.183 -11.420 1.00 87.00 92 ASN A O 1
ATOM 703 N N . ARG A 1 93 ? 14.579 -6.580 -12.639 1.00 81.19 93 ARG A N 1
ATOM 704 C CA . ARG A 1 93 ? 15.117 -6.977 -13.932 1.00 81.19 93 ARG A CA 1
ATOM 705 C C . ARG A 1 93 ? 15.940 -5.821 -14.474 1.00 81.19 93 ARG A C 1
ATOM 707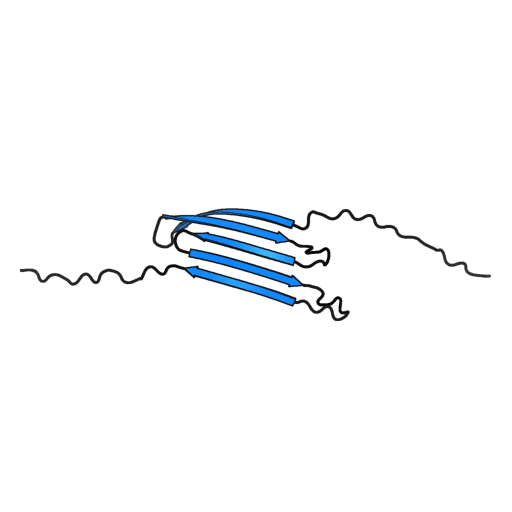 O O . ARG A 1 93 ? 15.375 -4.881 -15.029 1.00 81.19 93 ARG A O 1
ATOM 714 N N . SER A 1 94 ? 17.256 -5.939 -14.357 1.00 73.06 94 SER A N 1
ATOM 715 C CA . SER A 1 94 ? 18.210 -5.058 -15.020 1.00 73.06 94 SER A CA 1
ATOM 716 C C . SER A 1 94 ? 18.706 -5.685 -16.318 1.00 73.06 94 SER A C 1
ATOM 718 O O . SER A 1 94 ? 18.984 -6.885 -16.393 1.00 73.06 94 SER A O 1
ATOM 720 N N . SER A 1 95 ? 18.774 -4.888 -17.382 1.00 59.66 95 SER A N 1
ATOM 721 C CA . SER A 1 95 ? 19.342 -5.334 -18.655 1.00 59.66 95 SER A CA 1
ATOM 722 C C . SER A 1 95 ? 20.844 -5.068 -18.614 1.00 59.66 95 SER A C 1
ATOM 724 O O . SER A 1 95 ? 21.286 -3.944 -18.827 1.00 59.66 95 SER A O 1
ATOM 726 N N . GLY A 1 96 ? 21.632 -6.090 -18.275 1.00 57.38 96 GLY A N 1
ATOM 727 C CA . GLY A 1 96 ? 23.086 -5.981 -18.206 1.00 57.38 96 GLY A CA 1
ATOM 728 C C . GLY A 1 96 ? 23.685 -5.647 -19.570 1.00 57.38 96 GLY A C 1
ATOM 729 O O . GLY A 1 96 ? 23.876 -6.536 -20.396 1.00 57.38 96 GLY A O 1
ATOM 730 N N . SER A 1 97 ? 24.006 -4.375 -19.808 1.00 51.19 97 SER A N 1
ATOM 731 C CA . SER A 1 97 ? 24.986 -4.032 -20.834 1.00 51.19 97 SER A CA 1
ATOM 732 C C . SER A 1 97 ? 26.335 -4.552 -20.350 1.00 51.19 97 SER A C 1
ATOM 734 O O . SER A 1 97 ? 26.844 -4.1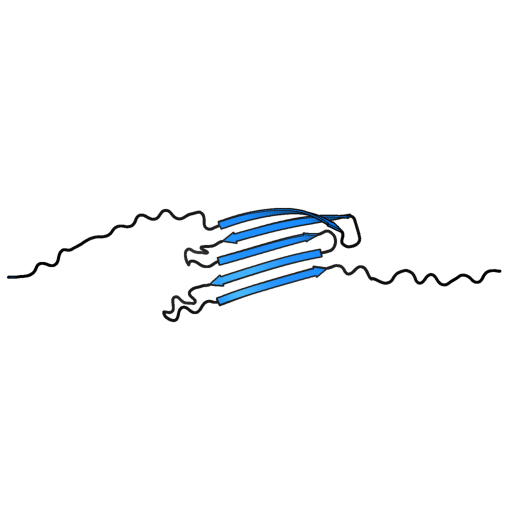03 -19.322 1.00 51.19 97 SER A O 1
ATOM 736 N N . LEU A 1 98 ? 26.867 -5.540 -21.072 1.00 55.59 98 LEU A N 1
ATOM 737 C CA . LEU A 1 98 ? 28.198 -6.112 -20.895 1.00 55.59 98 LEU A CA 1
ATOM 738 C C . LEU A 1 98 ? 29.227 -4.999 -20.645 1.00 55.59 98 LEU A C 1
ATOM 740 O O . LEU A 1 98 ? 29.448 -4.147 -21.504 1.00 55.59 98 LEU A O 1
ATOM 744 N N . ILE A 1 99 ? 29.908 -5.051 -19.501 1.00 55.81 99 ILE A N 1
ATOM 745 C CA . ILE A 1 99 ? 31.196 -4.377 -19.315 1.00 55.81 99 ILE A CA 1
ATOM 746 C C . ILE A 1 99 ? 32.242 -5.243 -20.025 1.00 55.81 99 ILE A C 1
ATOM 748 O O . ILE A 1 99 ? 33.021 -5.949 -19.396 1.00 55.81 99 ILE A O 1
ATOM 752 N N . LEU A 1 100 ? 32.211 -5.269 -21.353 1.00 59.59 100 LEU A N 1
ATOM 753 C CA . LEU A 1 100 ? 33.330 -5.757 -22.146 1.00 59.59 100 LEU A CA 1
ATOM 754 C C . LEU A 1 100 ? 33.571 -4.695 -23.210 1.00 59.59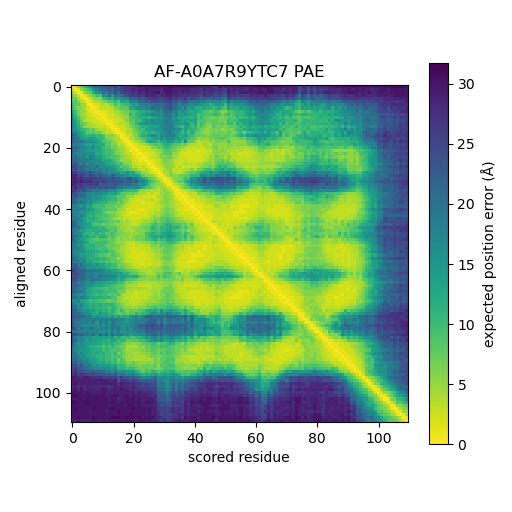 100 LEU A C 1
ATOM 756 O O . LEU A 1 100 ? 32.866 -4.626 -24.214 1.00 59.59 100 LEU A O 1
ATOM 760 N N . GLY A 1 101 ? 34.508 -3.791 -22.916 1.00 59.25 101 GLY A N 1
ATOM 761 C CA . GLY A 1 101 ? 34.990 -2.844 -23.913 1.00 59.25 101 GLY A CA 1
ATOM 762 C C . GLY A 1 101 ? 35.502 -3.607 -25.138 1.00 59.25 101 GLY A C 1
ATOM 763 O O . GLY A 1 101 ? 35.935 -4.755 -24.991 1.00 59.25 101 GLY A O 1
ATOM 764 N N . PRO A 1 102 ? 35.451 -3.017 -26.344 1.00 53.03 102 PRO A N 1
ATOM 765 C CA . PRO A 1 102 ? 36.092 -3.631 -27.492 1.00 53.03 102 PRO A CA 1
ATOM 766 C C . PRO A 1 102 ? 37.567 -3.827 -27.142 1.00 53.03 102 PRO A C 1
ATOM 768 O O . PRO A 1 102 ? 38.257 -2.874 -26.776 1.00 53.03 102 PRO A O 1
ATOM 771 N N . THR A 1 103 ? 38.040 -5.069 -27.203 1.00 51.19 103 THR A N 1
ATOM 772 C CA . THR A 1 103 ? 39.470 -5.348 -27.235 1.00 51.19 103 THR A CA 1
ATOM 773 C C . THR A 1 103 ? 39.988 -4.692 -28.507 1.00 51.19 103 THR A C 1
ATOM 775 O O . THR A 1 103 ? 39.824 -5.227 -29.597 1.00 51.19 103 THR A O 1
ATOM 778 N N . SER A 1 104 ? 40.525 -3.479 -28.384 1.00 55.78 104 SER A N 1
ATOM 779 C CA . SER A 1 104 ? 41.326 -2.873 -29.436 1.00 55.78 104 SER A CA 1
ATOM 780 C C . SER A 1 104 ? 42.599 -3.701 -29.529 1.00 55.78 104 SER A C 1
ATOM 782 O O . SER A 1 104 ? 43.542 -3.502 -28.761 1.00 55.78 104 SER A O 1
ATOM 784 N N . GLU A 1 105 ? 42.580 -4.696 -30.404 1.00 66.44 105 GLU A N 1
ATOM 785 C CA . GLU A 1 105 ? 43.787 -5.363 -30.858 1.00 66.44 105 GLU A CA 1
ATOM 786 C C . GLU A 1 105 ? 44.659 -4.303 -31.553 1.00 66.44 105 GLU A C 1
ATOM 788 O O . GLU A 1 105 ? 44.155 -3.574 -32.412 1.00 66.44 105 GLU A O 1
ATOM 793 N N . PRO A 1 106 ? 45.919 -4.101 -31.133 1.00 61.59 106 PRO A N 1
ATOM 794 C CA . PRO A 1 106 ? 46.786 -3.144 -31.799 1.00 61.59 106 PRO A CA 1
ATOM 795 C C . PRO A 1 106 ? 47.147 -3.682 -33.188 1.00 61.59 106 PRO A C 1
ATOM 797 O O . PRO A 1 106 ? 47.849 -4.684 -33.308 1.00 61.59 106 PRO A O 1
ATOM 800 N N . GLU A 1 107 ? 46.665 -3.001 -34.229 1.00 67.00 107 GLU A N 1
ATOM 801 C CA . GLU A 1 107 ? 47.113 -3.180 -35.614 1.00 67.00 107 GLU A CA 1
ATOM 802 C C . GLU A 1 107 ? 48.654 -3.105 -35.678 1.00 67.00 107 GLU A C 1
ATOM 804 O O . GLU A 1 107 ? 49.234 -2.122 -35.197 1.00 67.00 107 GLU A O 1
ATOM 809 N N . PRO A 1 108 ? 49.351 -4.106 -36.249 1.00 62.72 108 PRO A N 1
ATOM 810 C CA . PRO A 1 108 ? 50.790 -4.025 -36.447 1.00 62.72 108 PRO A CA 1
ATOM 811 C C . PRO A 1 108 ? 51.102 -2.995 -37.538 1.00 62.72 108 PRO A C 1
ATOM 813 O O . PRO A 1 108 ? 50.714 -3.147 -38.694 1.00 62.72 108 PRO A O 1
ATOM 816 N N . SER A 1 109 ? 51.829 -1.946 -37.155 1.00 61.41 109 SER A N 1
ATOM 817 C CA . SER A 1 109 ? 52.369 -0.929 -38.057 1.00 61.41 109 SER A CA 1
ATOM 818 C C . SER A 1 109 ? 53.249 -1.567 -39.139 1.00 61.41 109 SER A C 1
ATOM 820 O O . SER A 1 109 ? 54.308 -2.117 -38.817 1.00 61.41 109 SER A O 1
ATOM 822 N N . GLY A 1 110 ? 52.808 -1.478 -40.394 1.00 52.47 110 GLY A N 1
ATOM 823 C CA . GLY A 1 110 ? 53.638 -1.639 -41.591 1.00 52.47 110 GLY A CA 1
ATOM 824 C C . GLY A 1 110 ? 54.178 -0.304 -42.082 1.00 52.47 110 GLY A C 1
ATOM 825 O O . GLY A 1 110 ? 53.511 0.726 -41.828 1.00 52.47 110 GLY A O 1
#

InterPro domains:
  IPR039910 Surface antigen D15-like [PTHR12815] (5-98)

Solvent-accessible surface area (backbone atoms only — not comparable to full-atom values): 6898 Å² total; per-residue (Å²): 134,85,84,77,74,86,85,80,88,85,86,83,90,81,82,84,72,84,44,62,50,80,49,72,51,72,49,80,43,82,80,97,48,92,34,55,32,40,34,40,36,40,38,29,52,36,48,93,77,67,59,20,32,41,37,41,39,40,36,46,39,79,56,36,39,36,43,38,42,39,40,36,34,61,48,50,91,75,42,93,84,48,48,64,47,76,50,78,49,74,48,78,49,68,63,81,75,74,93,65,75,81,81,78,73,80,78,81,88,124

pLDDT: mean 78.47, std 13.08, range [46.66, 94.25]

Radius of gyration: 27.38 Å; Cα contacts (8 Å, |Δi|>4): 171; chains: 1; bounding box: 80×25×95 Å

Secondary structure (DSSP, 8-state):
----PPP------------EEEEEEEEEEESSSEEEEEEEEEEEEEETTTTEEEEEEEEEESSEEEEEEEEEESSGGG-TT---EEEEEEEEEE----------------

Foldseek 3Di:
DDPPPDDDDDDDDDDDDQQKDKDKDKDWDDDPDTKIKIKIKIWGQQVVPQRKIWIWMWMDIPFKTKIKIKIKHQQVVVDPVRDIDIDMDMDMDGRDPDPDDPPPDDDDDD

Organism: NCBI:txid1486919